Protein AF-A0A9C9YSU5-F1 (afdb_monomer_lite)

Radius of gyration: 29.01 Å; chains: 1; bounding box: 58×25×72 Å

Sequence (89 aa):
MRINARLSDSYEEKLALIQHYSGKTRTEIVREALDQYLQNAVEEIQQTSLSNNRKILEMLGGIAEGPEDLSERYKDQIEQGLKDKHGID

Structure (mmCIF, N/CA/C/O backbone):
data_AF-A0A9C9YSU5-F1
#
_entry.id   AF-A0A9C9YSU5-F1
#
loop_
_atom_site.group_PDB
_atom_site.id
_atom_site.type_symbol
_atom_site.label_atom_id
_atom_site.label_alt_id
_atom_site.label_comp_id
_atom_site.label_asym_id
_atom_site.label_entity_id
_atom_site.label_seq_id
_atom_site.pdbx_PDB_ins_code
_atom_site.Cartn_x
_atom_site.Cartn_y
_atom_site.Cartn_z
_atom_site.occupancy
_atom_site.B_iso_or_equiv
_atom_site.auth_seq_id
_atom_site.auth_comp_id
_atom_site.auth_asym_id
_atom_site.auth_atom_id
_atom_site.pdbx_PDB_model_num
ATOM 1 N N . MET A 1 1 ? -11.879 16.779 5.838 1.00 77.12 1 MET A N 1
ATOM 2 C CA . MET A 1 1 ? -12.846 16.072 4.967 1.00 77.12 1 MET A CA 1
ATOM 3 C C . MET A 1 1 ? -13.787 15.254 5.844 1.00 77.12 1 MET A C 1
ATOM 5 O O . MET A 1 1 ? -13.314 14.7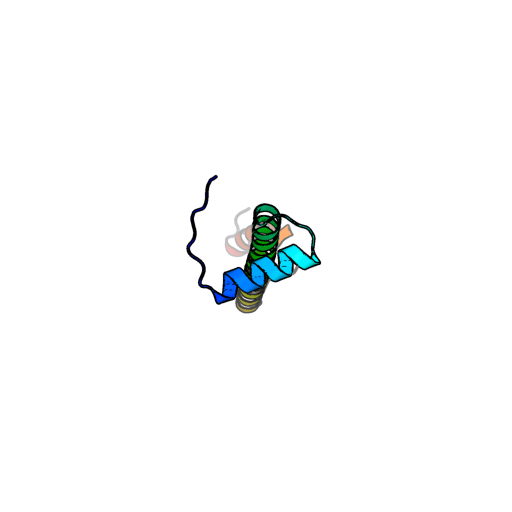02 6.829 1.00 77.12 1 MET A O 1
ATOM 9 N N . ARG A 1 2 ? -15.090 15.196 5.535 1.00 83.56 2 ARG A N 1
ATOM 10 C CA . ARG A 1 2 ? -16.067 14.360 6.256 1.00 83.56 2 ARG A CA 1
ATOM 11 C C . ARG A 1 2 ? -16.509 13.222 5.340 1.00 83.56 2 ARG A C 1
ATOM 13 O O . ARG A 1 2 ? -16.936 13.491 4.223 1.00 83.56 2 ARG A O 1
ATOM 20 N N . ILE A 1 3 ? -16.406 11.984 5.816 1.00 82.56 3 ILE A N 1
ATOM 21 C CA . ILE A 1 3 ? -16.842 10.784 5.095 1.00 82.56 3 ILE A CA 1
ATOM 22 C C . ILE A 1 3 ? -18.073 10.238 5.816 1.00 82.56 3 ILE A C 1
ATOM 24 O O . ILE A 1 3 ? -18.042 10.057 7.031 1.00 82.56 3 ILE A O 1
ATOM 28 N N . ASN A 1 4 ? -19.151 9.984 5.075 1.00 88.81 4 ASN A N 1
ATOM 29 C CA . ASN A 1 4 ? -20.295 9.223 5.567 1.00 88.81 4 ASN A CA 1
ATOM 30 C C . ASN A 1 4 ? -20.359 7.938 4.740 1.00 88.81 4 ASN A C 1
ATOM 32 O O . ASN A 1 4 ? -20.571 8.002 3.532 1.00 88.81 4 ASN A O 1
ATOM 36 N N . ALA A 1 5 ? -20.151 6.792 5.378 1.00 83.94 5 ALA A N 1
ATOM 37 C CA . ALA A 1 5 ? -20.199 5.485 4.735 1.00 83.94 5 ALA A CA 1
ATOM 38 C C . ALA A 1 5 ? -21.171 4.587 5.500 1.00 83.94 5 ALA A C 1
ATOM 40 O O . ALA A 1 5 ? -21.249 4.660 6.726 1.00 83.94 5 ALA A O 1
ATOM 41 N N . ARG A 1 6 ? -21.920 3.755 4.772 1.00 88.50 6 ARG A N 1
ATOM 42 C CA . ARG A 1 6 ? -22.727 2.689 5.371 1.00 88.50 6 ARG A CA 1
ATOM 43 C C . ARG A 1 6 ? -21.903 1.413 5.364 1.00 88.50 6 ARG A C 1
ATOM 45 O O . ARG A 1 6 ? -21.440 0.993 4.307 1.00 88.50 6 ARG A O 1
ATOM 52 N N . LEU A 1 7 ? -21.728 0.828 6.538 1.00 85.75 7 LEU A N 1
ATOM 53 C CA . LEU A 1 7 ? -21.098 -0.471 6.724 1.00 85.75 7 LEU A CA 1
ATOM 54 C C . LEU A 1 7 ? -22.194 -1.482 7.058 1.00 85.75 7 LEU A C 1
ATOM 56 O O . LEU A 1 7 ? -23.192 -1.120 7.675 1.00 85.75 7 LEU A O 1
ATOM 60 N N . SER A 1 8 ? -22.035 -2.729 6.620 1.00 92.31 8 SER A N 1
ATOM 61 C CA . SER A 1 8 ? -22.907 -3.805 7.094 1.00 92.31 8 SER A CA 1
ATOM 62 C C . SER A 1 8 ? -22.545 -4.179 8.530 1.00 92.31 8 SER A C 1
ATOM 64 O O . SER A 1 8 ? -21.380 -4.055 8.912 1.00 92.31 8 SER A O 1
ATOM 66 N N . ASP A 1 9 ? -23.488 -4.768 9.258 1.00 91.50 9 ASP A N 1
ATOM 67 C CA . ASP A 1 9 ? -23.351 -5.156 10.669 1.00 91.50 9 ASP A CA 1
ATOM 68 C C . ASP A 1 9 ? -22.062 -5.953 10.960 1.00 91.50 9 ASP A C 1
ATOM 70 O O . ASP A 1 9 ? -21.330 -5.652 11.899 1.00 91.50 9 ASP A O 1
ATOM 74 N N . SER A 1 10 ? -21.680 -6.880 10.070 1.00 93.12 10 SER A N 1
ATOM 75 C CA . SER A 1 10 ? -20.430 -7.653 10.203 1.00 93.12 10 SER A CA 1
ATOM 76 C C . SER A 1 10 ? -19.153 -6.791 10.251 1.00 93.12 10 SER A C 1
ATOM 78 O O . SER A 1 10 ? -18.177 -7.155 10.906 1.00 93.12 10 SER A O 1
ATOM 80 N N . TYR A 1 11 ? -19.117 -5.648 9.559 1.00 89.81 11 TYR A N 1
ATOM 81 C CA . TYR A 1 11 ? -17.970 -4.735 9.602 1.00 89.81 11 TYR A CA 1
ATOM 82 C C . TYR A 1 11 ? -18.000 -3.828 10.832 1.00 89.81 11 TYR A C 1
ATOM 84 O O . TYR A 1 11 ? -16.934 -3.446 11.316 1.00 89.81 11 TYR A O 1
ATOM 92 N N . GLU A 1 12 ? -19.182 -3.518 11.370 1.00 89.19 12 GLU A N 1
ATOM 93 C CA . GLU A 1 12 ? -19.288 -2.805 12.644 1.00 89.19 12 GLU A CA 1
ATOM 94 C C . GLU A 1 12 ? -18.734 -3.643 13.799 1.00 89.19 12 GLU A C 1
ATOM 96 O O . GLU A 1 12 ? -17.966 -3.125 14.611 1.00 89.19 12 GLU A O 1
ATOM 101 N N . GLU A 1 13 ? -19.031 -4.946 13.825 1.00 92.25 13 GLU A N 1
ATOM 102 C CA . GLU A 1 13 ? -18.475 -5.883 14.809 1.00 92.25 13 GLU A CA 1
ATOM 103 C C . GLU A 1 13 ? -16.946 -5.939 14.741 1.00 92.25 13 GLU A C 1
ATOM 105 O O . GLU A 1 13 ? -16.266 -5.827 15.762 1.00 92.25 13 GLU A O 1
ATOM 110 N N . LYS A 1 14 ? -16.382 -6.037 13.529 1.00 93.31 14 LYS A N 1
ATOM 111 C CA . LYS A 1 14 ? -14.924 -6.017 13.324 1.00 93.31 14 LYS A CA 1
ATOM 112 C C . LYS A 1 14 ? -14.305 -4.712 13.816 1.00 93.31 14 LYS A C 1
ATOM 114 O O . LYS A 1 14 ? -13.272 -4.741 14.481 1.00 93.31 14 LYS A O 1
ATOM 119 N N . LEU A 1 15 ? -14.933 -3.572 13.521 1.00 91.69 15 LEU A N 1
ATOM 120 C CA . LEU A 1 15 ? -14.447 -2.267 13.964 1.00 91.69 15 LEU A CA 1
ATOM 121 C C . LEU A 1 15 ? -14.484 -2.147 15.493 1.00 91.69 15 LEU A C 1
ATOM 123 O O . LEU A 1 15 ? -13.528 -1.651 16.088 1.00 91.69 15 LEU A O 1
ATOM 127 N N . ALA A 1 16 ? -15.552 -2.634 16.130 1.00 91.44 16 ALA A N 1
ATOM 128 C CA . ALA A 1 16 ? -15.676 -2.667 17.584 1.00 91.44 16 ALA A CA 1
ATOM 129 C C . ALA A 1 16 ? -14.604 -3.558 18.230 1.00 91.44 16 ALA A C 1
ATOM 131 O O . ALA A 1 16 ? -13.996 -3.166 19.227 1.00 91.44 16 ALA A O 1
ATOM 132 N N . LEU A 1 17 ? -14.322 -4.717 17.629 1.00 94.56 17 LEU A N 1
ATOM 133 C CA . LEU A 1 17 ? -13.281 -5.630 18.089 1.00 94.56 17 LEU A CA 1
ATOM 134 C C . LEU A 1 17 ? -11.890 -4.979 18.015 1.00 94.56 17 LEU A C 1
ATOM 136 O O . LEU A 1 17 ? -11.145 -4.982 18.994 1.00 94.56 17 LEU A O 1
ATOM 140 N N . ILE A 1 18 ? -11.553 -4.364 16.877 1.00 93.75 18 ILE A N 1
ATOM 141 C CA . ILE A 1 18 ? -10.268 -3.673 16.686 1.00 93.75 18 ILE A CA 1
ATOM 142 C C . ILE A 1 18 ? -10.138 -2.512 17.672 1.00 93.75 18 ILE A C 1
ATOM 144 O O . ILE A 1 18 ? -9.080 -2.330 18.272 1.00 93.75 18 ILE A O 1
ATOM 148 N N . GLN A 1 19 ? -11.209 -1.748 17.880 1.00 94.25 19 GLN A N 1
ATOM 149 C CA . GLN A 1 19 ? -11.240 -0.670 18.864 1.00 94.25 19 GLN A CA 1
ATOM 150 C C . GLN A 1 19 ? -10.973 -1.193 20.283 1.00 94.25 19 GLN A C 1
ATOM 152 O O . GLN A 1 19 ? -10.203 -0.577 21.017 1.00 94.25 19 GLN A O 1
ATOM 157 N N . HIS A 1 20 ? -11.546 -2.342 20.654 1.00 93.69 20 HIS A N 1
ATOM 158 C CA . HIS A 1 20 ? -11.328 -2.948 21.967 1.00 93.69 20 HIS A CA 1
ATOM 159 C C . HIS A 1 20 ? -9.868 -3.367 22.187 1.00 93.69 20 HIS A C 1
ATOM 161 O O . HIS A 1 20 ? -9.299 -3.062 23.232 1.00 93.69 20 HIS A O 1
ATOM 167 N N . TYR A 1 21 ? -9.244 -4.017 21.200 1.00 94.38 21 TYR A N 1
ATOM 168 C CA . TYR A 1 21 ? -7.868 -4.511 21.330 1.00 94.38 21 TYR A CA 1
ATOM 169 C C . TYR A 1 21 ? -6.794 -3.437 21.143 1.00 94.38 21 TYR A C 1
ATOM 171 O O . TYR A 1 21 ? -5.752 -3.497 21.789 1.00 94.38 21 TYR A O 1
ATOM 179 N N . SER A 1 22 ? -7.013 -2.469 20.252 1.00 91.19 22 SER A N 1
ATOM 180 C CA . SER A 1 22 ? -6.014 -1.434 19.952 1.00 91.19 22 SER A CA 1
ATOM 181 C C . SER A 1 22 ? -6.114 -0.207 20.857 1.00 91.19 22 SER A C 1
ATOM 183 O O . SER A 1 22 ? -5.176 0.585 20.900 1.00 91.19 22 SER A O 1
ATOM 185 N N . GLY A 1 23 ? -7.253 -0.009 21.533 1.00 92.50 23 GLY A N 1
ATOM 186 C CA . GLY A 1 23 ? -7.549 1.214 22.285 1.00 92.50 23 GLY A CA 1
ATOM 187 C C . GLY A 1 23 ? -7.707 2.465 21.410 1.00 92.50 23 GLY A C 1
ATOM 188 O O . GLY A 1 23 ? -7.849 3.564 21.944 1.00 92.50 23 GLY A O 1
ATOM 189 N N . LYS A 1 24 ? -7.680 2.323 20.079 1.00 93.62 24 LYS A N 1
ATOM 190 C CA . LYS A 1 24 ? -7.761 3.433 19.125 1.00 93.62 24 LYS A CA 1
ATOM 191 C C . LYS A 1 24 ? -9.203 3.830 18.859 1.00 93.62 24 LYS A C 1
ATOM 193 O O . LYS A 1 24 ? -10.118 3.008 18.868 1.00 93.62 24 LYS A O 1
ATOM 198 N N . THR A 1 25 ? -9.413 5.100 18.552 1.00 93.62 25 THR A N 1
ATOM 199 C CA . THR A 1 25 ? -10.711 5.595 18.097 1.00 93.62 25 THR A CA 1
ATOM 200 C C . THR A 1 25 ? -11.041 5.065 16.700 1.00 93.62 25 THR A C 1
ATOM 202 O O . THR A 1 25 ? -10.158 4.782 15.889 1.00 93.62 25 THR A O 1
ATOM 205 N N . ARG A 1 26 ? -12.336 5.008 16.360 1.00 89.75 26 ARG A N 1
ATOM 206 C CA . ARG A 1 26 ? -12.798 4.626 15.010 1.00 89.75 26 ARG A CA 1
ATOM 207 C C . ARG A 1 26 ? -12.113 5.439 13.910 1.00 89.75 26 ARG A C 1
ATOM 209 O O . ARG A 1 26 ? -11.752 4.894 12.875 1.00 89.75 26 ARG A O 1
ATOM 216 N N . THR A 1 27 ? -11.920 6.735 14.147 1.00 91.81 27 THR A N 1
ATOM 217 C CA . THR A 1 27 ? -11.270 7.645 13.197 1.00 91.81 27 THR A CA 1
ATOM 218 C C . THR A 1 27 ? -9.807 7.278 12.960 1.00 91.81 27 THR A C 1
ATOM 220 O O . THR A 1 27 ? -9.352 7.326 11.821 1.00 91.81 27 THR A O 1
ATOM 223 N N . GLU A 1 28 ? -9.070 6.913 14.008 1.00 93.69 28 GLU A N 1
ATOM 224 C CA . GLU A 1 28 ? -7.668 6.494 13.892 1.00 93.69 28 GLU A CA 1
ATOM 225 C C . GLU A 1 28 ? -7.549 5.166 13.152 1.00 93.69 28 GLU A C 1
ATOM 227 O O . 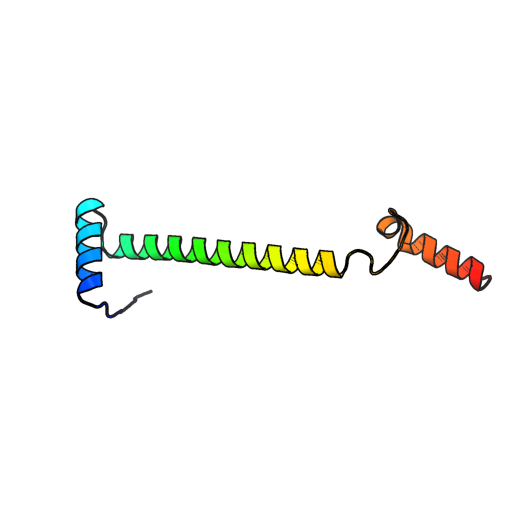GLU A 1 28 ? -6.740 5.059 12.238 1.00 93.69 28 GLU A O 1
ATOM 232 N N . ILE A 1 29 ? -8.420 4.203 13.468 1.00 93.19 29 ILE A N 1
ATOM 233 C CA . ILE A 1 29 ? -8.461 2.906 12.783 1.00 93.19 29 ILE A CA 1
ATOM 234 C C . ILE A 1 29 ? -8.718 3.095 11.285 1.00 93.19 29 ILE A C 1
ATOM 236 O O . ILE A 1 29 ? -8.017 2.521 10.458 1.00 93.19 29 ILE A O 1
ATOM 240 N N . VAL A 1 30 ? -9.702 3.925 10.920 1.00 91.69 30 VAL A N 1
ATOM 241 C CA . VAL A 1 30 ? -10.024 4.193 9.510 1.00 91.69 30 VAL A CA 1
ATOM 242 C C . VAL A 1 30 ? -8.880 4.919 8.801 1.00 91.69 30 VAL A C 1
ATOM 244 O O . VAL A 1 30 ? -8.609 4.618 7.642 1.00 91.69 30 VAL A O 1
ATOM 247 N N . ARG A 1 31 ? -8.197 5.853 9.475 1.00 92.62 31 ARG A N 1
ATOM 248 C CA . ARG A 1 31 ? -7.044 6.559 8.900 1.00 92.62 31 ARG A CA 1
ATOM 249 C C . ARG A 1 31 ? -5.897 5.595 8.609 1.00 92.62 31 ARG A C 1
ATOM 251 O O . ARG A 1 31 ? -5.433 5.549 7.480 1.00 92.62 31 ARG A O 1
ATOM 258 N N . GLU A 1 32 ? -5.510 4.783 9.586 1.00 93.56 32 GLU A N 1
ATOM 259 C CA . GLU A 1 32 ? -4.432 3.806 9.409 1.00 93.56 32 GLU A CA 1
ATOM 260 C C . GLU A 1 32 ? -4.775 2.757 8.351 1.00 93.56 32 GLU A C 1
ATOM 262 O O . GLU A 1 32 ? -3.924 2.400 7.541 1.00 93.56 32 GLU A O 1
ATOM 267 N N . ALA A 1 33 ? -6.026 2.292 8.312 1.00 91.62 33 ALA A N 1
ATOM 268 C CA . ALA A 1 33 ? -6.474 1.361 7.283 1.00 91.62 33 ALA A CA 1
AT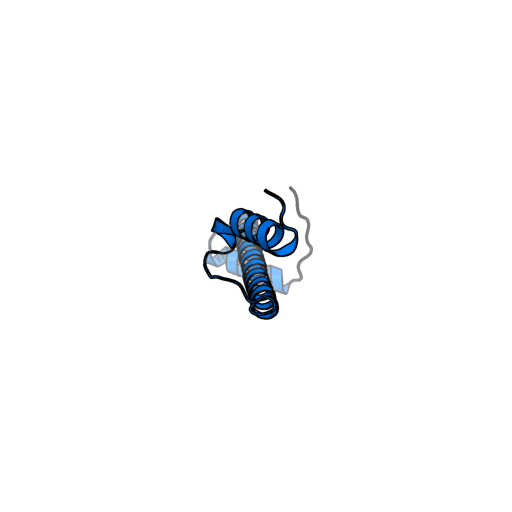OM 269 C C . ALA A 1 33 ? -6.389 1.974 5.875 1.00 91.62 33 ALA A C 1
ATOM 271 O O . ALA A 1 33 ? -6.012 1.283 4.930 1.00 91.62 33 ALA A O 1
ATOM 272 N N . LEU A 1 34 ? -6.713 3.264 5.726 1.00 92.50 34 LEU A N 1
ATOM 273 C CA . LEU A 1 34 ? -6.565 3.984 4.460 1.00 92.50 34 LEU A CA 1
ATOM 274 C C . LEU A 1 34 ? -5.097 4.154 4.066 1.00 92.50 34 LEU A C 1
ATOM 276 O O . LEU A 1 34 ? -4.769 3.942 2.901 1.00 92.50 34 LEU A O 1
ATOM 280 N N . ASP A 1 35 ? -4.228 4.494 5.018 1.00 94.19 35 ASP A N 1
ATOM 281 C CA . ASP A 1 35 ? -2.792 4.645 4.765 1.00 94.19 35 ASP A CA 1
ATOM 282 C C . ASP A 1 35 ? -2.175 3.311 4.315 1.00 94.19 35 ASP A C 1
ATOM 284 O O . ASP A 1 35 ? -1.466 3.261 3.310 1.00 94.19 35 ASP A O 1
ATOM 288 N N . GLN A 1 36 ? -2.523 2.208 4.988 1.00 93.88 36 GLN A N 1
ATOM 289 C CA . GLN A 1 36 ? -2.096 0.858 4.601 1.00 93.88 36 GLN A CA 1
ATOM 290 C C . GLN A 1 36 ? -2.641 0.449 3.230 1.00 93.88 36 GLN A C 1
ATOM 292 O O . GLN A 1 36 ? -1.913 -0.110 2.412 1.00 93.88 36 GLN A O 1
ATOM 297 N N . TYR A 1 37 ? -3.916 0.737 2.956 1.00 93.31 37 TYR A N 1
ATOM 298 C CA . TYR A 1 37 ? -4.514 0.444 1.657 1.00 93.31 37 TYR A CA 1
ATOM 299 C C . TYR A 1 37 ? -3.811 1.209 0.532 1.00 93.31 37 TYR A C 1
ATOM 301 O O . TYR A 1 37 ? -3.495 0.627 -0.505 1.00 93.31 37 TYR A O 1
ATOM 309 N N . LEU A 1 38 ? -3.530 2.499 0.744 1.00 91.1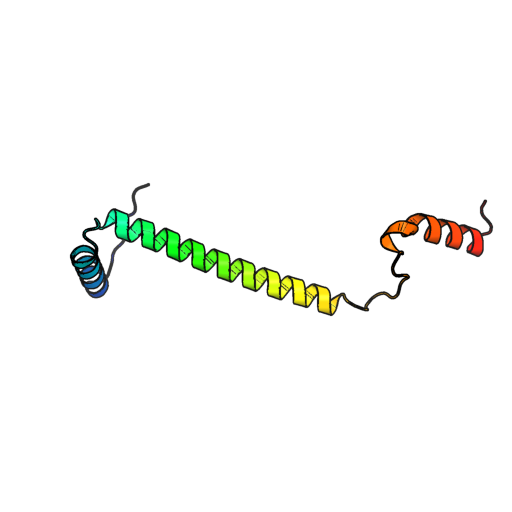9 38 LEU A N 1
ATOM 310 C CA . LEU A 1 38 ? -2.808 3.322 -0.220 1.00 91.19 38 LEU A CA 1
ATOM 311 C C . LEU A 1 38 ? -1.398 2.783 -0.456 1.00 91.19 38 LEU A C 1
ATOM 313 O O . LEU A 1 38 ? -0.994 2.666 -1.609 1.00 91.19 38 LEU A O 1
ATOM 317 N N . GLN A 1 39 ? -0.669 2.440 0.607 1.00 91.31 39 GLN A N 1
ATOM 318 C CA . GLN A 1 39 ? 0.679 1.893 0.488 1.00 91.31 39 GLN A CA 1
ATOM 319 C C . GLN A 1 39 ? 0.686 0.619 -0.365 1.00 91.31 39 GLN A C 1
ATOM 321 O O . GLN A 1 39 ? 1.430 0.547 -1.340 1.00 91.31 39 GLN A O 1
ATOM 326 N N . ASN A 1 40 ? -0.202 -0.330 -0.065 1.00 91.31 40 ASN A N 1
ATOM 327 C CA . ASN A 1 40 ? -0.307 -1.577 -0.822 1.00 91.31 40 ASN A CA 1
ATOM 328 C C . ASN A 1 40 ? -0.674 -1.323 -2.291 1.00 91.31 40 ASN A C 1
ATOM 330 O O . ASN A 1 40 ? -0.074 -1.909 -3.189 1.00 91.31 40 ASN A O 1
ATOM 334 N N . ALA A 1 41 ? -1.619 -0.413 -2.551 1.00 88.81 41 ALA A N 1
ATOM 335 C CA . ALA A 1 41 ? -2.009 -0.054 -3.911 1.00 88.81 41 ALA A CA 1
ATOM 336 C C . ALA A 1 41 ? -0.852 0.598 -4.690 1.00 88.81 41 ALA A C 1
ATOM 338 O O . ALA A 1 41 ? -0.656 0.308 -5.869 1.00 88.81 41 ALA A O 1
ATOM 339 N N . VAL A 1 42 ? -0.060 1.464 -4.047 1.00 86.81 42 VAL A N 1
ATOM 340 C CA . VAL A 1 42 ? 1.126 2.075 -4.667 1.00 86.81 42 VAL A CA 1
ATOM 341 C C . VAL A 1 42 ? 2.194 1.024 -4.954 1.00 86.81 42 VAL A C 1
ATOM 343 O O . VAL A 1 42 ? 2.752 1.027 -6.050 1.00 86.81 42 VAL A O 1
ATOM 346 N N . GLU A 1 43 ? 2.465 0.119 -4.015 1.00 84.19 43 GLU A N 1
ATOM 347 C CA . GLU A 1 43 ? 3.422 -0.974 -4.208 1.00 84.19 43 GLU A CA 1
ATOM 348 C C . GLU A 1 43 ? 3.008 -1.879 -5.378 1.00 84.19 43 GLU A C 1
ATOM 350 O O . GLU A 1 43 ? 3.832 -2.179 -6.244 1.00 84.19 43 GLU A O 1
ATOM 355 N N . GLU A 1 44 ? 1.727 -2.237 -5.482 1.00 81.56 44 GLU A N 1
ATOM 356 C CA . GLU A 1 44 ? 1.191 -3.037 -6.589 1.00 81.56 44 GLU A CA 1
ATOM 357 C C . GLU A 1 44 ? 1.326 -2.317 -7.942 1.00 81.56 44 GLU A C 1
ATOM 359 O O . GLU A 1 44 ? 1.778 -2.906 -8.931 1.00 81.56 44 GLU A O 1
ATOM 364 N N . ILE A 1 45 ? 1.016 -1.017 -7.992 1.00 79.00 45 ILE A N 1
ATOM 365 C CA . ILE A 1 45 ? 1.193 -0.191 -9.195 1.00 79.00 45 ILE A CA 1
ATOM 366 C C . ILE A 1 45 ? 2.672 -0.103 -9.583 1.00 79.00 45 ILE A C 1
ATOM 368 O O . ILE A 1 45 ? 3.003 -0.218 -10.767 1.00 79.00 45 ILE A O 1
ATOM 372 N N . GLN A 1 46 ? 3.572 0.095 -8.619 1.00 74.12 46 GLN A N 1
ATOM 373 C CA . GLN A 1 46 ? 5.010 0.185 -8.876 1.00 74.12 46 GLN A CA 1
ATOM 374 C C . GLN A 1 46 ? 5.570 -1.143 -9.380 1.00 74.12 46 GLN A C 1
ATOM 376 O O . GLN A 1 46 ? 6.292 -1.151 -10.376 1.00 74.12 46 GLN A O 1
ATOM 381 N N . GLN A 1 47 ? 5.201 -2.267 -8.763 1.00 72.69 47 GLN A N 1
ATOM 382 C CA . GLN A 1 47 ? 5.623 -3.592 -9.220 1.00 72.69 47 GLN A CA 1
ATOM 383 C C . GLN A 1 47 ? 5.098 -3.901 -10.625 1.00 72.69 47 GLN A C 1
ATOM 385 O O . GLN A 1 47 ? 5.857 -4.361 -11.481 1.00 72.69 47 GLN A O 1
ATOM 390 N N . THR A 1 48 ? 3.834 -3.573 -10.898 1.00 75.75 48 THR A N 1
ATOM 391 C CA . THR A 1 48 ? 3.232 -3.724 -12.231 1.00 75.75 48 THR A CA 1
ATOM 392 C C . THR A 1 48 ? 3.941 -2.847 -13.265 1.00 75.75 48 THR A C 1
ATOM 394 O O . THR A 1 48 ? 4.256 -3.304 -14.362 1.00 75.75 48 THR A O 1
ATOM 397 N N . SER A 1 49 ? 4.264 -1.601 -12.914 1.00 69.06 49 SER A N 1
ATOM 398 C CA . SER A 1 49 ? 4.978 -0.674 -13.800 1.00 69.06 49 SER A CA 1
ATOM 399 C C . SER A 1 49 ? 6.409 -1.136 -14.079 1.00 69.06 49 SER A C 1
ATOM 401 O O . SER A 1 49 ? 6.848 -1.108 -15.226 1.00 69.06 49 SER A O 1
ATOM 403 N N . LEU A 1 50 ? 7.127 -1.622 -13.062 1.00 70.50 50 LEU A N 1
ATOM 404 C CA . LEU A 1 50 ? 8.469 -2.187 -13.222 1.00 70.50 50 LEU A CA 1
ATOM 405 C C . LEU A 1 50 ? 8.451 -3.444 -14.097 1.00 70.50 50 LEU A C 1
ATOM 407 O O . LEU A 1 50 ? 9.295 -3.582 -14.982 1.00 70.50 50 LEU A O 1
ATOM 411 N N . SER A 1 51 ? 7.473 -4.331 -13.898 1.00 73.81 51 SER A N 1
ATOM 412 C CA . SER A 1 51 ? 7.275 -5.521 -14.732 1.00 73.81 51 SER A CA 1
ATOM 413 C C . SER A 1 51 ? 6.994 -5.150 -16.193 1.00 73.81 51 SER A C 1
ATOM 415 O O . SER A 1 51 ? 7.635 -5.680 -17.102 1.00 73.81 51 SER A O 1
ATOM 417 N N . ASN A 1 52 ? 6.110 -4.176 -16.424 1.00 70.50 52 ASN A N 1
ATOM 418 C CA . ASN A 1 52 ? 5.786 -3.688 -17.764 1.00 70.50 52 ASN A CA 1
ATOM 419 C C . ASN A 1 52 ? 6.994 -3.036 -18.447 1.00 70.50 52 ASN A C 1
ATOM 421 O O . ASN A 1 52 ? 7.270 -3.331 -19.608 1.00 70.50 52 ASN A O 1
ATOM 425 N N . ASN A 1 53 ? 7.754 -2.207 -17.729 1.00 76.38 53 ASN A N 1
ATOM 426 C CA . ASN A 1 53 ? 8.959 -1.574 -18.263 1.00 76.38 53 ASN A CA 1
ATOM 427 C C . ASN A 1 53 ? 10.033 -2.605 -18.610 1.00 76.38 53 ASN A C 1
ATOM 429 O O . ASN A 1 53 ? 10.656 -2.508 -19.663 1.00 76.38 53 ASN A O 1
ATOM 433 N N . ARG A 1 54 ? 10.221 -3.626 -17.767 1.00 77.31 54 ARG A N 1
ATOM 434 C CA . ARG A 1 54 ? 11.149 -4.723 -18.049 1.00 77.31 54 ARG A CA 1
ATOM 435 C C . ARG A 1 54 ? 10.741 -5.496 -19.299 1.00 77.31 54 ARG A C 1
ATOM 437 O O . ARG A 1 54 ? 11.585 -5.742 -20.149 1.00 77.31 54 ARG A O 1
ATOM 444 N N . LYS A 1 55 ? 9.451 -5.793 -19.459 1.00 78.06 55 LYS A N 1
ATOM 4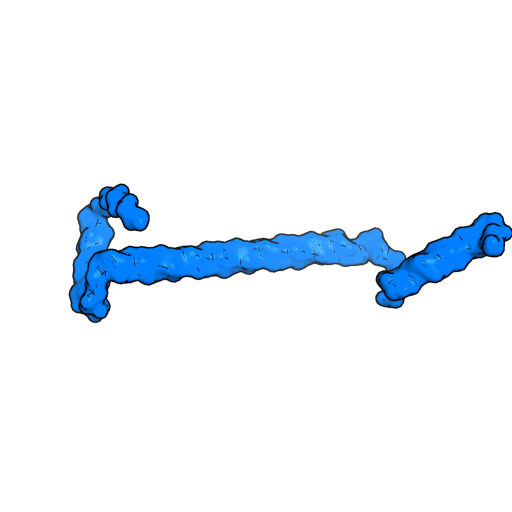45 C CA . LYS A 1 55 ? 8.922 -6.445 -20.663 1.00 78.06 55 LYS A CA 1
ATOM 446 C C . LYS A 1 55 ? 9.147 -5.601 -21.921 1.00 78.06 55 LYS A C 1
ATOM 448 O O . LYS A 1 55 ? 9.520 -6.143 -22.954 1.00 78.06 55 LYS A O 1
ATOM 453 N N . ILE A 1 56 ? 8.955 -4.283 -21.838 1.00 79.19 56 ILE A N 1
ATOM 454 C CA . ILE A 1 56 ? 9.252 -3.363 -22.945 1.00 79.19 56 ILE A CA 1
ATOM 455 C C . ILE A 1 56 ? 10.750 -3.388 -23.267 1.00 79.19 56 ILE A C 1
ATOM 457 O O . ILE A 1 56 ? 11.107 -3.538 -24.427 1.00 79.19 56 ILE A O 1
ATOM 461 N N . LEU A 1 57 ? 11.630 -3.301 -22.268 1.00 78.56 57 LEU A N 1
ATOM 462 C CA . LEU A 1 57 ? 13.079 -3.363 -22.481 1.00 78.56 57 LEU A CA 1
ATOM 463 C C . LEU A 1 57 ? 13.537 -4.709 -23.052 1.00 78.56 57 LEU A C 1
ATOM 465 O O . LEU A 1 57 ? 14.418 -4.726 -23.897 1.00 78.56 57 LEU A O 1
ATOM 469 N N . GLU A 1 58 ? 12.927 -5.823 -22.649 1.00 78.88 58 GLU A N 1
ATOM 470 C CA . GLU A 1 58 ? 13.188 -7.147 -23.228 1.00 78.88 58 GLU A CA 1
ATOM 471 C C . GLU A 1 58 ? 12.697 -7.240 -24.683 1.00 78.88 58 GLU A C 1
ATOM 473 O O . GLU A 1 58 ? 13.377 -7.824 -25.518 1.00 78.88 58 GLU A O 1
ATOM 478 N N . MET A 1 59 ? 11.560 -6.619 -25.020 1.00 77.00 59 MET A N 1
ATOM 479 C CA . MET A 1 59 ? 11.069 -6.530 -26.404 1.00 77.00 59 MET A CA 1
ATOM 480 C C . MET A 1 59 ? 11.909 -5.591 -27.282 1.00 77.00 59 MET A C 1
ATOM 482 O O . MET A 1 59 ? 11.980 -5.784 -28.493 1.00 77.00 59 MET A O 1
ATOM 486 N N . LEU A 1 60 ? 12.498 -4.553 -26.684 1.00 75.12 60 LEU A N 1
ATOM 487 C CA . LEU A 1 60 ? 13.338 -3.561 -27.360 1.00 75.12 60 LEU A CA 1
ATOM 488 C C . LEU A 1 60 ? 14.839 -3.901 -27.289 1.00 75.12 60 LEU A C 1
ATOM 490 O O . LEU A 1 60 ? 15.660 -3.222 -27.902 1.00 75.12 60 LEU A O 1
ATOM 494 N N . GLY A 1 61 ? 15.224 -4.938 -26.552 1.00 69.12 61 GLY A N 1
ATOM 495 C CA . GLY A 1 61 ? 16.588 -5.446 -26.521 1.00 69.12 61 GLY A CA 1
ATOM 496 C C . GLY A 1 61 ? 16.875 -6.240 -27.792 1.00 69.12 61 GLY A C 1
ATOM 497 O O . GLY A 1 61 ? 16.160 -7.185 -28.105 1.00 69.12 61 GLY A O 1
ATOM 498 N N . GLY A 1 62 ? 17.914 -5.864 -28.541 1.00 65.88 62 GLY A N 1
ATOM 499 C CA . GLY A 1 62 ? 18.352 -6.602 -29.735 1.00 65.88 62 GLY A CA 1
ATOM 500 C C . GLY A 1 62 ? 17.621 -6.266 -31.043 1.00 65.88 62 GLY A C 1
ATOM 501 O O . GLY A 1 62 ? 17.906 -6.880 -32.064 1.00 65.88 62 GLY A O 1
ATOM 502 N N . ILE A 1 63 ? 16.721 -5.276 -31.058 1.00 69.88 63 ILE A N 1
ATOM 503 C CA . ILE A 1 63 ? 16.140 -4.730 -32.309 1.00 69.88 63 ILE A CA 1
ATOM 504 C C . ILE A 1 63 ? 17.109 -3.824 -33.082 1.00 69.88 63 ILE A C 1
ATOM 506 O O . ILE A 1 63 ? 16.844 -3.490 -34.235 1.00 69.88 63 ILE A O 1
ATOM 510 N N . ALA A 1 64 ? 18.222 -3.428 -32.467 1.00 66.50 64 ALA A N 1
ATOM 511 C CA . ALA A 1 64 ? 19.299 -2.702 -33.120 1.00 66.50 64 ALA A CA 1
ATOM 512 C C . ALA A 1 64 ? 20.646 -3.212 -32.600 1.00 66.50 64 ALA A C 1
ATOM 514 O O . ALA A 1 64 ? 20.844 -3.330 -31.390 1.00 66.50 64 ALA A O 1
ATOM 515 N N . GLU A 1 65 ? 21.558 -3.507 -33.522 1.00 69.62 65 GLU A N 1
ATOM 516 C CA . GLU A 1 65 ? 22.955 -3.809 -33.225 1.00 69.62 65 GLU A CA 1
ATOM 517 C C . GLU A 1 65 ? 23.776 -2.532 -33.403 1.00 69.62 65 GLU A C 1
ATOM 519 O O . GLU A 1 65 ? 23.630 -1.811 -34.392 1.00 69.62 65 GLU A O 1
ATOM 524 N N . GLY A 1 66 ? 24.631 -2.239 -32.431 1.00 72.06 66 GLY A N 1
ATOM 525 C CA . GLY A 1 66 ? 25.498 -1.075 -32.461 1.00 72.06 66 GLY A CA 1
ATOM 526 C C . GLY A 1 66 ? 26.669 -1.235 -31.493 1.00 72.06 66 GLY A C 1
ATOM 527 O O . GLY A 1 66 ? 26.600 -2.075 -30.593 1.00 72.06 66 GLY A O 1
ATOM 528 N N . PRO A 1 67 ? 27.748 -0.458 -31.674 1.00 78.44 67 PRO A N 1
ATOM 529 C CA . PRO A 1 67 ? 28.867 -0.418 -30.735 1.00 78.44 67 PRO A CA 1
ATOM 530 C C . PRO A 1 67 ? 28.411 -0.097 -29.303 1.00 78.44 67 PRO A C 1
ATOM 532 O O . PRO A 1 67 ? 27.491 0.697 -29.112 1.00 78.44 67 PRO A O 1
ATOM 535 N N . GLU A 1 68 ? 29.075 -0.664 -28.291 1.00 78.06 68 GLU A N 1
ATOM 536 C CA . GLU A 1 68 ? 28.759 -0.391 -26.875 1.00 78.06 68 GLU A CA 1
ATOM 537 C C . GLU A 1 68 ? 28.893 1.102 -26.515 1.00 78.06 68 GLU A C 1
ATOM 539 O O . GLU A 1 68 ? 28.172 1.596 -25.652 1.00 78.06 68 GLU A O 1
ATOM 544 N N . ASP A 1 69 ? 29.763 1.837 -27.216 1.00 82.50 69 ASP A N 1
ATOM 545 C CA . ASP A 1 69 ? 30.002 3.275 -27.044 1.00 82.50 69 ASP A CA 1
ATOM 546 C C . ASP A 1 69 ? 29.154 4.160 -27.980 1.00 82.50 69 ASP A C 1
ATOM 548 O O . ASP A 1 69 ? 29.353 5.379 -28.046 1.00 82.50 69 ASP A O 1
ATOM 552 N N . LEU A 1 70 ? 28.179 3.581 -28.696 1.00 78.50 70 LEU A N 1
ATOM 553 C CA . LEU A 1 70 ? 27.371 4.300 -29.683 1.00 78.50 70 LEU A CA 1
ATOM 554 C C . LEU A 1 70 ? 26.643 5.495 -29.064 1.00 78.50 70 LEU A C 1
ATOM 556 O O . LEU A 1 70 ? 26.555 6.537 -29.700 1.00 78.50 70 LEU A O 1
ATOM 560 N N . SER A 1 71 ? 26.152 5.396 -27.826 1.00 77.31 71 SER A N 1
ATOM 561 C CA . SER A 1 71 ? 25.482 6.525 -27.164 1.00 77.31 71 SER A CA 1
ATOM 562 C C . SER A 1 71 ? 26.415 7.705 -26.886 1.00 77.31 71 SER A C 1
ATOM 564 O O . SER A 1 71 ? 25.960 8.847 -26.858 1.00 77.31 71 SER A O 1
ATOM 566 N N . GLU A 1 72 ? 27.709 7.449 -26.695 1.00 85.44 72 GLU A N 1
ATOM 567 C CA . GLU A 1 72 ? 28.714 8.477 -26.410 1.00 85.44 72 GLU A CA 1
ATOM 568 C C . GLU A 1 72 ? 29.268 9.090 -27.697 1.00 85.44 72 GLU A C 1
ATOM 570 O O . GLU A 1 72 ? 29.529 10.290 -27.758 1.00 85.44 72 GLU A O 1
ATOM 575 N N . ARG A 1 73 ? 29.392 8.276 -28.750 1.00 83.50 73 ARG A N 1
ATOM 576 C CA . ARG A 1 73 ? 30.049 8.646 -30.012 1.00 83.50 73 ARG A CA 1
ATOM 577 C C . ARG A 1 73 ? 29.098 8.769 -31.194 1.00 83.50 73 ARG A C 1
ATOM 579 O O . ARG A 1 73 ? 29.548 8.884 -32.331 1.00 83.50 73 ARG A O 1
ATOM 586 N N . TYR A 1 74 ? 27.790 8.759 -30.941 1.00 81.69 74 TYR A N 1
ATOM 587 C CA . TYR A 1 74 ? 26.740 8.742 -31.963 1.00 81.69 74 TYR A CA 1
ATOM 588 C C . TYR A 1 74 ? 26.970 9.783 -33.062 1.00 81.69 74 TYR A C 1
ATOM 590 O O . TYR A 1 74 ? 26.896 9.475 -34.249 1.00 81.69 74 TYR A O 1
ATOM 598 N N . LYS A 1 75 ? 27.264 11.026 -32.665 1.00 86.94 75 LYS A N 1
ATOM 599 C CA . LYS A 1 75 ? 27.447 12.140 -33.603 1.00 86.94 75 LYS A CA 1
ATOM 600 C C . LYS A 1 75 ? 28.690 11.952 -34.460 1.00 86.94 75 LYS A C 1
ATOM 602 O O . LYS A 1 75 ? 28.583 12.073 -35.674 1.00 86.94 75 LYS A O 1
ATOM 607 N N . ASP A 1 76 ? 29.807 11.583 -33.842 1.00 85.81 76 ASP A N 1
ATOM 608 C CA . ASP A 1 76 ? 31.075 11.353 -34.533 1.00 85.81 76 ASP A CA 1
ATOM 609 C C . ASP A 1 76 ? 30.954 10.199 -35.537 1.00 85.81 76 ASP A C 1
ATOM 611 O O . ASP A 1 76 ? 31.448 10.294 -36.656 1.00 85.81 76 ASP A O 1
ATOM 615 N N . GLN A 1 77 ? 30.256 9.118 -35.170 1.00 82.25 77 GLN A N 1
ATOM 616 C CA . GLN A 1 77 ? 30.046 7.968 -36.055 1.00 82.25 77 GLN A CA 1
ATOM 617 C C . GLN A 1 77 ? 29.115 8.294 -37.230 1.00 82.25 77 GLN A C 1
ATOM 619 O O . GLN A 1 77 ? 29.367 7.856 -38.352 1.00 82.25 77 GLN A O 1
ATOM 624 N N . ILE A 1 78 ? 28.057 9.079 -37.004 1.00 84.81 78 ILE A N 1
ATOM 625 C CA . ILE A 1 78 ? 27.176 9.548 -38.082 1.00 84.81 78 ILE A CA 1
ATOM 626 C C . ILE A 1 78 ? 27.912 10.521 -39.001 1.00 84.81 78 ILE A C 1
ATOM 628 O O . ILE A 1 78 ? 27.788 10.409 -40.219 1.00 84.81 78 ILE A O 1
ATOM 632 N N . GLU A 1 79 ? 28.682 11.454 -38.439 1.00 85.19 79 GLU A N 1
ATOM 633 C CA . GLU A 1 79 ? 29.489 12.389 -39.215 1.00 85.19 79 GLU A CA 1
ATOM 634 C C . GLU A 1 79 ? 30.485 11.619 -40.081 1.00 85.19 79 GLU A C 1
ATOM 636 O O . GLU A 1 79 ? 30.433 11.745 -41.300 1.00 85.19 79 GLU A O 1
ATOM 641 N N . GLN A 1 80 ? 31.291 10.732 -39.490 1.00 83.25 80 GLN A N 1
ATOM 642 C CA . GLN A 1 80 ? 32.239 9.899 -40.229 1.00 83.25 80 GLN A CA 1
ATOM 643 C C . GLN A 1 80 ? 31.545 9.068 -41.316 1.00 83.25 80 GLN A C 1
ATOM 645 O O . GLN A 1 80 ? 31.997 9.054 -42.456 1.00 83.25 80 GLN A O 1
ATOM 650 N N . GLY A 1 81 ? 30.404 8.443 -41.014 1.00 83.94 81 GLY A N 1
ATOM 651 C CA . GLY A 1 81 ? 29.645 7.671 -42.000 1.00 83.94 81 GLY A CA 1
ATOM 652 C C . GLY A 1 81 ? 29.118 8.517 -43.165 1.00 83.94 81 GLY A C 1
ATOM 653 O O . GLY A 1 81 ? 29.067 8.044 -44.301 1.00 83.94 81 GLY A O 1
ATOM 654 N N . LEU A 1 82 ? 28.747 9.777 -42.919 1.00 84.88 82 LEU A N 1
ATOM 655 C CA . LEU A 1 82 ? 28.353 10.715 -43.972 1.00 84.88 82 LEU A CA 1
ATOM 656 C C . LEU A 1 82 ? 29.556 11.159 -44.811 1.00 84.88 82 LEU A C 1
ATOM 658 O O . LEU A 1 82 ? 29.432 11.204 -46.038 1.00 84.88 82 LEU A O 1
ATOM 662 N N . LYS A 1 83 ? 30.708 11.423 -44.181 1.00 86.88 83 LYS A N 1
ATOM 663 C CA . LYS A 1 83 ? 31.970 11.738 -44.870 1.00 86.88 83 LYS A CA 1
ATOM 664 C C . LYS A 1 83 ? 32.405 10.586 -45.770 1.00 86.88 83 LYS A C 1
ATOM 666 O O . LYS A 1 83 ? 32.606 10.787 -46.964 1.00 86.88 83 LYS A O 1
ATOM 671 N N . ASP A 1 84 ? 32.423 9.366 -45.240 1.00 84.94 84 ASP A N 1
ATOM 672 C CA . ASP A 1 84 ? 32.821 8.158 -45.969 1.00 84.94 84 ASP A CA 1
ATOM 673 C C . ASP A 1 84 ? 31.879 7.853 -47.146 1.00 84.94 84 ASP A C 1
ATOM 675 O O . ASP A 1 84 ? 32.315 7.413 -48.210 1.00 84.94 84 ASP A O 1
ATOM 679 N N . LYS A 1 85 ? 30.571 8.091 -46.978 1.00 85.81 85 LYS A N 1
ATOM 680 C CA . LYS A 1 85 ? 29.560 7.766 -47.995 1.00 85.81 85 LYS A CA 1
ATOM 681 C C . LYS A 1 85 ? 29.412 8.831 -49.079 1.00 85.81 85 LYS A C 1
ATOM 683 O O . LYS A 1 85 ? 29.099 8.493 -50.221 1.00 85.81 85 LYS A O 1
ATOM 688 N N . HIS A 1 86 ? 29.563 10.103 -48.723 1.00 87.75 86 HIS A N 1
ATOM 689 C CA . HIS A 1 86 ? 29.252 11.227 -49.608 1.00 87.75 86 HIS A CA 1
ATOM 690 C C . HIS A 1 86 ? 30.457 12.115 -49.939 1.00 87.75 86 HIS A C 1
ATOM 692 O O . HIS A 1 86 ? 30.317 13.009 -50.769 1.00 87.75 86 HIS A O 1
ATOM 698 N N . GLY A 1 87 ? 31.630 11.859 -49.349 1.00 77.81 87 GLY A N 1
ATOM 699 C CA . GLY A 1 87 ? 32.865 12.600 -49.618 1.00 77.81 87 GLY A CA 1
ATOM 700 C C . GLY A 1 87 ? 32.792 14.075 -49.221 1.00 77.81 87 GLY A C 1
ATOM 701 O O . GLY A 1 87 ? 33.391 14.914 -49.886 1.00 77.81 87 GLY A O 1
ATOM 702 N N . ILE A 1 88 ? 31.993 14.398 -48.203 1.00 70.81 88 ILE A N 1
ATOM 703 C CA . ILE A 1 88 ? 31.802 15.766 -47.711 1.00 70.81 88 ILE A CA 1
ATOM 704 C C . ILE A 1 88 ? 32.812 15.990 -46.578 1.00 70.81 88 ILE A C 1
ATOM 706 O O . ILE A 1 88 ? 32.831 15.185 -45.656 1.00 70.81 88 ILE A O 1
ATOM 710 N N . ASP A 1 89 ? 33.637 17.038 -46.645 1.00 64.38 89 ASP A N 1
ATOM 711 C CA . ASP A 1 89 ? 34.581 17.435 -45.576 1.00 64.38 89 ASP A CA 1
ATOM 712 C C . ASP A 1 89 ? 33.935 18.370 -44.539 1.00 64.38 89 ASP A C 1
ATOM 714 O O . ASP A 1 89 ? 33.223 19.314 -44.961 1.00 64.38 89 ASP A O 1
#

Foldseek 3Di:
DDDDDDDPPVVVVVLVVCCVVVVDDSVVVVVVVVVVVVVVVVVVVVVVVVVVVVVVCVVVPPPDDDDPCCVVCVVVVVVVVCCVVPVDD

pLDDT: mean 84.08, std 8.29, range [64.38, 94.56]

Secondary structure (DSSP, 8-state):
--------HHHHHHHHHHHHHH---HHHHHHHHHHHHHHHHHHHHHHHHHHHHHH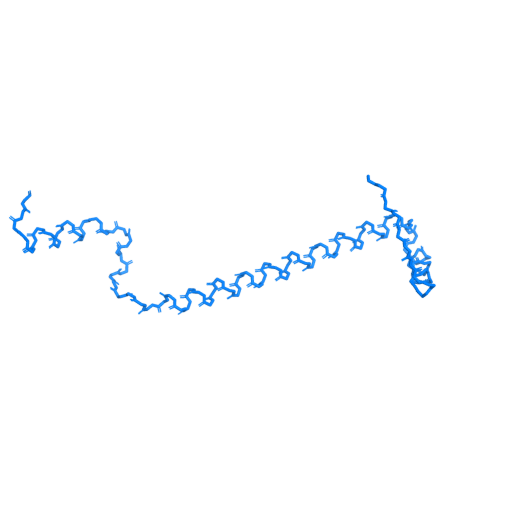HHHHHTTSS---TTHHHHHHHHHHHHHHHHH---